Protein AF-A0A225UZJ8-F1 (afdb_monomer_lite)

Secondary structure (DSSP, 8-state):
-HHHHHHTTSS------------HHHHHHHHHHHHTTB-TTT--B--GGGEEE----EEESS-SS------TTPPPPP---S-GGGS-EEETT-SSTT----HHHHHHHIIIIIHHHHHHHS-GGGTTSPPEEE---PPP-

Sequence (141 aa):
MVRSLVAEGQLARVTTRIWPTLTAKNKLDRVQHVLSYIDESTHTFEDMDNVMHVDEKWYYEDKDKRSYMLFPGEELPYRSRKIKHFIPKLCSWQLSQDHVVNRAVYKSFLLKFVIPAIKEQWPVGSRGRPILIQQDNAKPH

InterPro domains:
  IPR036397 Ribonuclease H superfamily [G3DSA:3.30.420.10] (20-141)

Radius of gyration: 23.32 Å; chains: 1; bounding box: 58×39×62 Å

pLDDT: mean 77.57, std 10.51, range [46.09, 92.5]

Structure (mmCIF, N/CA/C/O backbone):
data_AF-A0A225UZJ8-F1
#
_entry.id   AF-A0A225UZJ8-F1
#
loop_
_atom_site.group_PDB
_atom_site.id
_atom_site.type_symbol
_atom_site.label_atom_id
_atom_site.label_alt_id
_atom_site.label_comp_id
_atom_site.label_asym_id
_atom_site.label_entity_id
_atom_site.label_seq_id
_atom_site.pdbx_PDB_ins_code
_atom_site.Cartn_x
_atom_site.Cartn_y
_atom_site.Cartn_z
_atom_site.occupancy
_atom_site.B_iso_or_equiv
_atom_site.auth_seq_id
_atom_site.auth_comp_id
_atom_site.auth_asym_id
_atom_site.auth_atom_id
_atom_site.pdbx_PDB_model_num
ATOM 1 N N . MET A 1 1 ? -31.570 -23.028 16.931 1.00 55.56 1 MET A N 1
ATOM 2 C CA . MET A 1 1 ? -32.614 -22.100 16.452 1.00 55.56 1 MET A CA 1
ATOM 3 C C . MET A 1 1 ? -32.191 -21.318 15.204 1.00 55.56 1 MET A C 1
ATOM 5 O O . MET A 1 1 ? -32.770 -21.539 14.160 1.00 55.56 1 MET A O 1
ATOM 9 N N . VAL A 1 2 ? -31.147 -20.474 15.222 1.00 61.88 2 VAL A N 1
ATOM 10 C CA . VAL A 1 2 ? -30.743 -19.723 14.002 1.00 61.88 2 VAL A CA 1
ATOM 11 C C . VAL A 1 2 ? -30.213 -20.632 12.878 1.00 61.88 2 VAL A C 1
ATOM 13 O O . VAL A 1 2 ? -30.522 -20.415 11.715 1.00 61.88 2 VAL A O 1
ATOM 16 N N . ARG A 1 3 ? -29.450 -21.686 13.206 1.00 65.81 3 ARG A N 1
ATOM 17 C CA . ARG A 1 3 ? -28.942 -22.644 12.202 1.00 65.81 3 ARG A CA 1
ATOM 18 C C . ARG A 1 3 ? -30.040 -23.502 11.560 1.00 65.81 3 ARG A C 1
ATOM 20 O O . ARG A 1 3 ? -29.917 -23.808 10.383 1.00 65.81 3 ARG A O 1
ATOM 27 N N . SER A 1 4 ? -31.087 -23.861 12.308 1.00 73.44 4 SER A N 1
ATOM 28 C CA . SER A 1 4 ? -32.210 -24.652 11.783 1.00 73.44 4 SER A CA 1
ATOM 29 C C . SER A 1 4 ? -33.051 -23.827 10.810 1.00 73.44 4 SER A C 1
ATOM 31 O O . SER A 1 4 ? -33.298 -24.282 9.708 1.00 73.44 4 SER A O 1
ATOM 33 N N . LEU A 1 5 ? -33.316 -22.553 11.118 1.00 71.81 5 LEU A N 1
ATOM 34 C CA . LEU A 1 5 ? -34.021 -21.634 10.212 1.00 71.81 5 LEU A CA 1
ATOM 35 C C . LEU A 1 5 ? -33.247 -21.316 8.916 1.00 71.81 5 LEU A C 1
ATOM 37 O O . LEU A 1 5 ? -33.856 -21.069 7.878 1.00 71.81 5 LEU A O 1
ATOM 41 N N . VAL A 1 6 ? -31.907 -21.329 8.953 1.00 73.31 6 VAL A N 1
ATOM 42 C CA . VAL A 1 6 ? -31.072 -21.220 7.738 1.00 73.31 6 VAL A CA 1
ATOM 43 C C . VAL A 1 6 ? -31.110 -22.516 6.922 1.00 73.31 6 VAL A C 1
ATOM 45 O O . VAL A 1 6 ? -31.171 -22.460 5.698 1.00 73.31 6 VAL A O 1
ATOM 48 N N . ALA A 1 7 ? -31.099 -23.680 7.581 1.00 73.56 7 ALA A N 1
ATOM 49 C CA . ALA A 1 7 ? -31.185 -24.985 6.921 1.00 73.56 7 ALA A CA 1
ATOM 50 C C . ALA A 1 7 ? -32.575 -25.256 6.314 1.00 73.56 7 ALA A C 1
ATOM 52 O O . ALA A 1 7 ? -32.672 -25.844 5.244 1.00 73.56 7 ALA A O 1
ATOM 53 N N . GLU A 1 8 ? -33.636 -24.771 6.961 1.00 84.62 8 GLU A N 1
ATOM 54 C CA . GLU A 1 8 ? -35.032 -24.826 6.505 1.00 84.62 8 GLU A CA 1
ATOM 55 C C . GLU A 1 8 ? -35.346 -23.781 5.415 1.00 84.62 8 GLU A C 1
ATOM 57 O O . GLU A 1 8 ? -36.484 -23.671 4.965 1.00 84.62 8 GLU A O 1
ATOM 62 N N . GLY A 1 9 ? -34.356 -22.985 4.992 1.00 74.00 9 GLY A N 1
ATOM 63 C CA . GLY A 1 9 ? -34.503 -21.990 3.926 1.00 74.00 9 GLY A CA 1
ATOM 64 C C . GLY A 1 9 ? -35.307 -20.743 4.312 1.00 74.00 9 GLY A C 1
ATOM 65 O O . GLY A 1 9 ? -35.495 -19.863 3.475 1.00 74.00 9 GLY A O 1
ATOM 66 N N . GLN A 1 10 ? -35.742 -20.622 5.569 1.00 77.00 10 GLN A N 1
ATOM 67 C CA . GLN A 1 10 ? -36.481 -19.454 6.062 1.00 77.00 10 GLN A CA 1
ATOM 68 C C . GLN A 1 10 ? -35.584 -18.226 6.283 1.00 77.00 10 GLN A C 1
ATOM 70 O O . GLN A 1 10 ? -36.067 -17.095 6.283 1.00 77.00 10 GLN A O 1
ATOM 75 N N . LEU A 1 11 ? -34.271 -18.424 6.450 1.00 67.81 11 LEU A N 1
ATOM 76 C CA . LEU A 1 11 ? -33.275 -17.355 6.551 1.00 67.81 11 LEU A CA 1
ATOM 77 C C . LEU A 1 11 ? -32.128 -17.570 5.556 1.00 67.81 11 LEU A C 1
ATOM 79 O O . LEU A 1 11 ? -31.336 -18.500 5.689 1.00 67.81 11 LEU A O 1
ATOM 83 N N . ALA A 1 12 ? -31.972 -16.650 4.603 1.00 74.25 12 ALA A N 1
ATOM 84 C CA . ALA A 1 12 ? -30.812 -16.610 3.718 1.00 74.25 12 ALA A CA 1
ATOM 85 C C . ALA A 1 12 ? -29.697 -15.750 4.330 1.00 74.25 12 ALA A C 1
ATOM 87 O O . ALA A 1 12 ? -29.908 -14.596 4.713 1.00 74.25 12 ALA A O 1
ATOM 88 N N . ARG A 1 13 ? -28.474 -16.286 4.397 1.00 64.88 13 ARG A N 1
ATOM 89 C CA . ARG A 1 13 ? -27.311 -15.506 4.832 1.00 64.88 13 ARG A CA 1
ATOM 90 C C . ARG A 1 13 ? -26.826 -14.620 3.687 1.00 64.88 13 ARG A C 1
ATOM 92 O O . ARG A 1 13 ? -26.020 -15.050 2.869 1.00 64.88 13 ARG A O 1
ATOM 99 N N . VAL A 1 14 ? -27.294 -13.376 3.655 1.00 74.56 14 VAL A N 1
ATOM 100 C CA . VAL A 1 14 ? -26.873 -12.371 2.670 1.00 74.56 14 VAL A CA 1
ATOM 101 C C . VAL A 1 14 ? -25.808 -11.461 3.281 1.00 74.56 14 VAL A C 1
ATOM 103 O O . VAL A 1 14 ? -26.005 -10.886 4.350 1.00 74.56 14 VAL A O 1
ATOM 106 N N . THR A 1 15 ? -24.665 -11.321 2.611 1.00 72.94 15 THR A N 1
ATOM 107 C CA . THR A 1 15 ? -23.623 -10.348 2.973 1.00 72.94 15 THR A CA 1
ATOM 108 C C . THR A 1 15 ? -23.516 -9.279 1.900 1.00 72.94 15 THR A C 1
ATOM 110 O O . THR A 1 15 ? -23.231 -9.596 0.747 1.00 72.94 15 THR A O 1
ATOM 113 N N . THR A 1 16 ? -23.675 -8.013 2.275 1.00 58.12 16 THR A N 1
ATOM 114 C CA . THR A 1 16 ? -23.435 -6.876 1.381 1.00 58.12 16 THR A CA 1
ATOM 115 C C . THR A 1 16 ? -22.030 -6.329 1.612 1.00 58.12 16 THR A C 1
ATOM 117 O O . THR A 1 16 ? -21.671 -5.984 2.740 1.00 58.12 16 THR A O 1
ATOM 120 N N . ARG A 1 17 ? -21.218 -6.236 0.557 1.00 66.06 17 ARG A N 1
ATOM 121 C CA . ARG A 1 17 ? -19.911 -5.571 0.613 1.00 66.06 17 ARG A CA 1
ATOM 122 C C . ARG A 1 17 ? -20.109 -4.079 0.348 1.00 66.06 17 ARG A C 1
ATOM 124 O O . ARG A 1 17 ? -20.742 -3.714 -0.638 1.00 66.06 17 ARG A O 1
ATOM 131 N N . ILE A 1 18 ? -19.552 -3.228 1.207 1.00 66.44 18 ILE A N 1
ATOM 132 C CA . ILE A 1 18 ? -19.443 -1.798 0.910 1.00 66.44 18 ILE A CA 1
ATOM 133 C C . ILE A 1 18 ? -18.359 -1.657 -0.154 1.00 66.44 18 ILE A C 1
ATOM 135 O O . ILE A 1 18 ? -17.188 -1.936 0.105 1.00 66.44 18 ILE A O 1
ATOM 139 N N . TRP A 1 19 ? -18.762 -1.268 -1.357 1.00 65.88 19 TRP A N 1
ATOM 140 C CA . TRP A 1 19 ? -17.831 -0.897 -2.409 1.00 65.88 19 TRP A CA 1
ATOM 141 C C . TRP A 1 19 ? -17.592 0.607 -2.324 1.00 65.88 19 TRP A C 1
ATOM 143 O O . TRP A 1 19 ? -18.565 1.359 -2.242 1.00 65.88 19 TRP A O 1
ATOM 153 N N . PRO A 1 20 ? -16.335 1.071 -2.329 1.00 73.75 20 PRO A N 1
ATOM 154 C CA . PRO A 1 20 ? -16.075 2.493 -2.454 1.00 73.75 20 PRO A CA 1
ATOM 155 C C . PRO A 1 20 ? -16.679 2.988 -3.771 1.00 73.75 20 PRO A C 1
ATOM 157 O O . PRO A 1 20 ? -16.448 2.407 -4.835 1.00 73.75 20 PRO A O 1
ATOM 160 N N . THR A 1 21 ? -17.476 4.050 -3.697 1.00 80.50 21 THR A N 1
ATOM 161 C CA . THR A 1 21 ? -18.099 4.645 -4.878 1.00 80.50 21 THR A CA 1
ATOM 162 C C . THR A 1 21 ? -17.014 5.252 -5.761 1.00 80.50 21 THR A C 1
ATOM 164 O O . THR A 1 21 ? -16.409 6.266 -5.418 1.00 80.50 21 THR A O 1
ATOM 167 N N . LEU A 1 22 ? -16.751 4.627 -6.907 1.00 82.69 22 LEU A N 1
ATOM 168 C CA . LEU A 1 22 ? -15.824 5.168 -7.895 1.00 82.69 22 LEU A CA 1
ATOM 169 C C . LEU A 1 22 ? -16.515 6.270 -8.696 1.00 82.69 22 LEU A C 1
ATOM 171 O O . LEU A 1 22 ? -17.521 6.024 -9.366 1.00 82.69 22 LEU A O 1
ATOM 175 N N . THR A 1 23 ? -15.942 7.471 -8.662 1.00 88.56 23 THR A N 1
ATOM 176 C CA . THR A 1 23 ? -16.337 8.567 -9.551 1.00 88.56 23 THR A CA 1
ATOM 177 C C . THR A 1 23 ? -16.020 8.205 -11.006 1.00 88.56 23 THR A C 1
ATOM 179 O O . THR A 1 23 ? -15.163 7.358 -11.271 1.00 88.56 23 THR A O 1
ATOM 182 N N . ALA A 1 24 ? -16.688 8.847 -11.971 1.00 91.25 24 ALA A N 1
ATOM 183 C CA . ALA A 1 24 ? -16.388 8.645 -13.393 1.00 91.25 24 ALA A CA 1
ATOM 184 C C . ALA A 1 24 ? -14.904 8.915 -13.705 1.00 91.25 24 ALA A C 1
ATOM 186 O O . ALA A 1 24 ? -14.279 8.137 -14.419 1.00 91.25 24 ALA A O 1
ATOM 187 N N . LYS A 1 25 ? -14.328 9.945 -13.071 1.00 90.50 25 LYS A N 1
ATOM 188 C CA . LYS A 1 25 ? -12.898 10.258 -13.141 1.00 90.50 25 LYS A CA 1
ATOM 189 C C . LYS A 1 25 ? -12.030 9.103 -12.638 1.00 90.50 25 LYS A C 1
ATOM 191 O O . LYS A 1 25 ? -11.193 8.626 -13.384 1.00 90.50 25 LYS A O 1
ATOM 196 N N . ASN A 1 26 ? -12.286 8.578 -11.437 1.00 87.62 26 ASN A N 1
ATOM 197 C CA . ASN A 1 26 ? -11.494 7.467 -10.896 1.00 87.62 26 ASN A CA 1
ATOM 198 C C . ASN A 1 26 ? -11.565 6.220 -11.789 1.00 87.62 26 ASN A C 1
ATOM 200 O O . ASN A 1 26 ? -10.604 5.462 -11.862 1.00 87.62 26 ASN A O 1
ATOM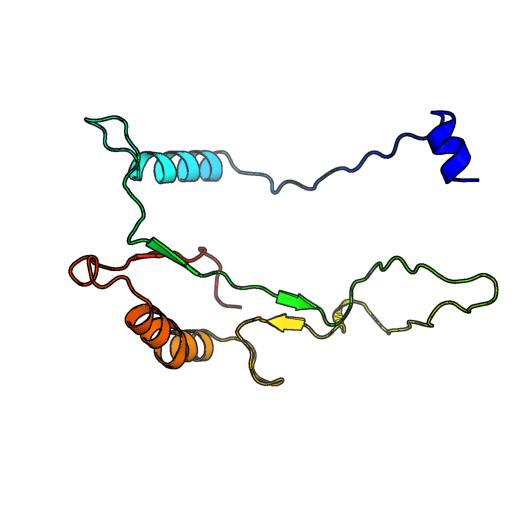 204 N N . LYS A 1 27 ? -12.705 5.968 -12.447 1.00 89.38 27 LYS A N 1
ATOM 205 C CA . LYS A 1 27 ? -12.818 4.864 -13.411 1.00 89.38 27 LYS A CA 1
ATOM 206 C C . LYS A 1 27 ? -11.937 5.113 -14.634 1.00 89.38 27 LYS A C 1
ATOM 208 O O . LYS A 1 27 ? -11.220 4.205 -15.037 1.00 89.38 27 LYS A O 1
ATOM 213 N N . LEU A 1 28 ? -11.982 6.324 -15.185 1.00 92.50 28 LEU A N 1
ATOM 214 C CA . LEU A 1 28 ? -11.190 6.717 -16.347 1.00 92.50 28 LEU A CA 1
ATOM 215 C C . LEU A 1 28 ? -9.688 6.688 -16.043 1.00 92.50 28 LEU A C 1
ATOM 217 O O . LEU A 1 28 ? -8.951 6.040 -16.777 1.00 92.50 28 LEU A O 1
ATOM 221 N N . ASP A 1 29 ? -9.263 7.264 -14.918 1.00 90.94 29 ASP A N 1
ATOM 222 C CA . ASP A 1 29 ? -7.866 7.259 -14.470 1.00 90.94 29 ASP A CA 1
ATOM 223 C C . ASP A 1 29 ? -7.347 5.818 -14.302 1.00 90.94 29 ASP A C 1
ATOM 225 O O . ASP A 1 29 ? -6.224 5.500 -14.684 1.00 90.94 29 ASP A O 1
ATOM 229 N N . ARG A 1 30 ? -8.185 4.903 -13.788 1.00 90.38 30 ARG A N 1
ATOM 230 C CA . ARG A 1 30 ? -7.828 3.480 -13.671 1.00 90.38 30 ARG A CA 1
ATOM 231 C C . ARG A 1 30 ? -7.698 2.786 -15.022 1.00 90.38 30 ARG A C 1
ATOM 233 O O . ARG A 1 30 ? -6.802 1.966 -15.171 1.00 90.38 30 ARG A O 1
ATOM 240 N N . VAL A 1 31 ? -8.575 3.081 -15.981 1.00 91.81 31 VAL A N 1
ATOM 241 C CA . VAL A 1 31 ? -8.471 2.516 -17.337 1.00 91.81 31 VAL A CA 1
ATOM 242 C C . VAL A 1 31 ? -7.215 3.040 -18.024 1.00 91.81 31 VAL A C 1
ATOM 244 O O . VAL A 1 31 ? -6.449 2.243 -18.546 1.00 91.81 31 VAL A O 1
ATOM 247 N N . GLN A 1 32 ? -6.957 4.348 -17.954 1.00 92.19 32 GLN A N 1
ATOM 248 C CA . GLN A 1 32 ? -5.744 4.954 -18.509 1.00 92.19 32 GLN A CA 1
ATOM 249 C C . GLN A 1 32 ? -4.473 4.358 -17.900 1.00 92.19 32 GLN A C 1
ATOM 251 O O . GLN A 1 32 ? -3.546 4.033 -18.632 1.00 92.19 32 GLN A O 1
ATOM 256 N N . HIS A 1 33 ? -4.454 4.147 -16.582 1.00 89.25 33 HIS A N 1
ATOM 257 C CA . HIS A 1 33 ? -3.330 3.503 -15.909 1.00 89.25 33 HIS A CA 1
ATOM 258 C C . HIS A 1 33 ? -3.110 2.059 -16.371 1.00 89.25 33 HIS A C 1
ATOM 260 O O . HIS A 1 33 ? -1.974 1.643 -16.512 1.00 89.25 33 HIS A O 1
ATOM 266 N N . VAL A 1 34 ? -4.165 1.280 -16.628 1.00 88.38 34 VAL A N 1
ATOM 267 C CA . VAL A 1 34 ? -4.002 -0.088 -17.157 1.00 88.38 34 VAL A CA 1
ATOM 268 C C . VAL A 1 34 ? -3.510 -0.062 -18.603 1.00 88.38 34 VAL A C 1
ATOM 270 O O . VAL A 1 34 ? -2.644 -0.853 -18.962 1.00 88.38 34 VAL A O 1
ATOM 273 N N . LEU A 1 35 ? -4.036 0.856 -19.418 1.00 89.31 35 LEU A N 1
ATOM 274 C CA . LEU A 1 35 ? -3.634 1.001 -20.816 1.00 89.31 35 LEU A CA 1
ATOM 275 C C . LEU A 1 35 ? -2.155 1.373 -20.959 1.00 89.31 35 LEU A C 1
ATOM 277 O O . LEU A 1 35 ? -1.533 0.929 -21.912 1.00 89.31 35 LEU A O 1
ATOM 281 N N . SER A 1 36 ? -1.568 2.104 -20.003 1.00 88.19 36 SER A N 1
ATOM 282 C CA . SER A 1 36 ? -0.135 2.426 -20.051 1.00 88.19 36 SER A CA 1
ATOM 283 C C . SER A 1 36 ? 0.796 1.224 -19.867 1.00 88.19 36 SER A C 1
ATOM 285 O O . SER A 1 36 ? 1.987 1.380 -20.087 1.00 88.19 36 SER A O 1
ATOM 287 N N . TYR A 1 37 ? 0.287 0.058 -19.454 1.00 86.31 37 TYR A N 1
ATOM 288 C CA . TYR A 1 37 ? 1.072 -1.183 -19.359 1.00 86.31 37 TYR A CA 1
ATOM 289 C C . TYR A 1 37 ? 0.865 -2.115 -20.555 1.00 86.31 37 TYR A C 1
ATOM 291 O O . TYR A 1 37 ? 1.364 -3.239 -20.534 1.00 86.31 37 TYR A O 1
ATOM 299 N N . ILE A 1 38 ? 0.077 -1.710 -21.553 1.00 89.94 38 ILE A N 1
ATOM 300 C CA . ILE A 1 38 ? -0.160 -2.502 -22.759 1.00 89.94 38 ILE A CA 1
ATOM 301 C C . ILE A 1 38 ? 0.678 -1.907 -23.883 1.00 89.94 38 ILE A C 1
ATOM 303 O O . ILE A 1 38 ? 0.540 -0.730 -24.211 1.00 89.94 38 ILE A O 1
ATOM 307 N N . ASP A 1 39 ? 1.512 -2.736 -24.501 1.00 86.38 39 ASP A N 1
ATOM 308 C CA . ASP A 1 39 ? 2.217 -2.367 -25.723 1.00 86.38 39 ASP A CA 1
ATOM 309 C C . ASP A 1 39 ? 1.214 -2.286 -26.882 1.00 86.38 39 ASP A C 1
ATOM 311 O O . ASP A 1 39 ? 0.568 -3.274 -27.240 1.00 86.38 39 ASP A O 1
ATOM 315 N N . GLU A 1 40 ? 1.081 -1.099 -27.475 1.00 84.38 40 GLU A N 1
ATOM 316 C CA . GLU A 1 40 ? 0.146 -0.815 -28.570 1.00 84.38 40 GLU A CA 1
ATOM 317 C C . GLU A 1 40 ? 0.400 -1.678 -29.815 1.00 84.38 40 GLU A C 1
ATOM 319 O O . GLU A 1 40 ? -0.518 -1.929 -30.597 1.00 84.38 40 GLU A O 1
ATOM 324 N N . SER A 1 41 ? 1.636 -2.144 -30.016 1.00 86.69 41 SER A N 1
ATOM 325 C CA . SER A 1 41 ? 2.008 -2.912 -31.205 1.00 86.69 41 SER A CA 1
ATOM 326 C C . SER A 1 41 ? 1.698 -4.402 -31.060 1.00 86.69 41 SER A C 1
ATOM 328 O O . SER A 1 41 ? 1.114 -5.014 -31.958 1.00 86.69 41 SER A O 1
ATOM 330 N N . THR A 1 42 ? 2.047 -4.992 -29.916 1.00 87.56 42 THR A N 1
ATOM 331 C CA . THR A 1 42 ? 1.863 -6.426 -29.654 1.00 87.56 42 THR A CA 1
ATOM 332 C C . THR A 1 42 ? 0.547 -6.744 -28.948 1.00 87.56 42 THR A C 1
ATOM 334 O O . THR A 1 42 ? 0.152 -7.909 -28.905 1.00 87.56 4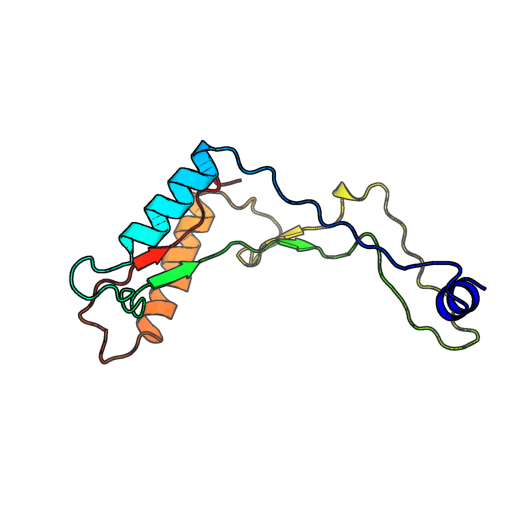2 THR A O 1
ATOM 337 N N . HIS A 1 43 ? -0.139 -5.731 -28.404 1.00 84.81 43 HIS A N 1
ATOM 338 C CA . HIS A 1 43 ? -1.295 -5.870 -27.512 1.00 84.81 43 HIS A CA 1
ATOM 339 C C . HIS A 1 43 ? -1.021 -6.797 -26.317 1.00 84.81 43 HIS A C 1
ATOM 341 O O . HIS A 1 43 ? -1.931 -7.449 -25.797 1.00 84.81 43 HIS A O 1
ATOM 347 N N . THR A 1 44 ? 0.240 -6.874 -25.885 1.00 88.25 44 THR A N 1
ATOM 348 C CA . THR A 1 44 ? 0.655 -7.654 -24.716 1.00 88.25 44 THR A CA 1
ATOM 349 C C . THR A 1 44 ? 0.950 -6.732 -23.541 1.00 88.25 44 THR A C 1
ATOM 351 O O . THR A 1 44 ? 1.286 -5.562 -23.721 1.00 88.25 44 THR A O 1
ATOM 354 N N . PHE A 1 45 ? 0.768 -7.244 -22.324 1.00 86.75 45 PHE A N 1
ATOM 355 C CA . PHE A 1 45 ? 1.158 -6.513 -21.124 1.00 86.75 45 PHE A CA 1
ATOM 356 C C . PHE A 1 45 ? 2.677 -6.527 -20.971 1.00 86.75 45 PHE A C 1
ATOM 358 O O . PHE A 1 45 ? 3.309 -7.557 -21.215 1.00 86.75 45 PHE A O 1
ATOM 365 N N . GLU A 1 46 ? 3.244 -5.411 -20.518 1.00 83.44 46 GLU A N 1
ATOM 366 C CA . GLU A 1 46 ? 4.644 -5.352 -20.111 1.00 83.44 46 GLU A CA 1
ATOM 367 C C . GLU A 1 46 ? 4.926 -6.381 -19.008 1.00 83.44 46 GLU A C 1
ATOM 369 O O . GLU A 1 46 ? 4.148 -6.549 -18.061 1.00 83.44 46 GLU A O 1
ATOM 374 N N . ASP A 1 47 ? 6.057 -7.076 -19.133 1.00 76.56 47 ASP A N 1
ATOM 375 C CA . ASP A 1 47 ? 6.533 -8.012 -18.122 1.00 76.56 47 ASP A CA 1
ATOM 376 C C . ASP A 1 47 ? 6.978 -7.195 -16.902 1.00 76.56 47 ASP A C 1
ATOM 378 O O . ASP A 1 47 ? 8.069 -6.630 -16.877 1.00 76.56 47 ASP A O 1
ATOM 382 N N . MET A 1 48 ? 6.089 -7.057 -15.911 1.00 84.38 48 MET A N 1
ATOM 383 C CA . MET A 1 48 ? 6.284 -6.279 -14.675 1.00 84.38 48 MET A CA 1
ATOM 384 C C . MET A 1 48 ? 7.328 -6.912 -13.727 1.00 84.38 48 MET A C 1
ATOM 386 O O . MET A 1 48 ? 7.242 -6.772 -12.504 1.00 84.38 48 MET A O 1
ATOM 390 N N . ASP A 1 49 ? 8.322 -7.614 -14.275 1.00 85.00 49 ASP A N 1
ATOM 391 C CA . ASP A 1 49 ? 9.390 -8.325 -13.568 1.00 85.00 49 ASP A CA 1
ATOM 392 C C . ASP A 1 49 ? 10.304 -7.389 -12.763 1.00 85.00 49 ASP A C 1
ATOM 394 O O . ASP A 1 49 ? 10.996 -7.813 -11.833 1.00 85.00 49 ASP A O 1
ATOM 398 N N . ASN A 1 50 ? 10.269 -6.097 -13.086 1.00 86.88 50 ASN A N 1
ATOM 399 C CA . ASN A 1 50 ? 10.999 -5.038 -12.417 1.00 86.88 50 ASN A CA 1
ATOM 400 C C . ASN A 1 50 ? 10.138 -4.153 -11.504 1.00 86.88 50 ASN A C 1
ATOM 402 O O . ASN A 1 50 ? 10.656 -3.162 -10.984 1.00 86.88 50 ASN A O 1
ATOM 406 N N . VAL A 1 51 ? 8.863 -4.496 -11.275 1.00 86.62 51 VAL A N 1
ATOM 407 C CA . VAL A 1 51 ? 7.938 -3.703 -10.449 1.00 86.62 51 VAL A CA 1
ATOM 408 C C . VAL A 1 51 ? 7.725 -4.343 -9.075 1.00 86.62 51 VAL A C 1
ATOM 410 O O . VAL A 1 51 ? 7.148 -5.419 -8.935 1.00 86.62 51 VAL A O 1
ATOM 413 N N . MET A 1 52 ? 8.129 -3.630 -8.025 1.00 86.69 52 MET A N 1
ATOM 414 C CA . MET A 1 52 ? 7.890 -3.993 -6.629 1.00 86.69 52 MET A CA 1
ATOM 415 C C . MET A 1 52 ? 6.743 -3.180 -6.043 1.00 86.69 52 MET A C 1
ATOM 417 O O . MET A 1 52 ? 6.804 -1.953 -5.978 1.00 86.69 52 MET A O 1
ATOM 421 N N . HIS A 1 53 ? 5.723 -3.873 -5.550 1.00 86.12 53 HIS A N 1
ATOM 422 C CA . HIS A 1 53 ? 4.583 -3.256 -4.882 1.00 86.12 53 HIS A CA 1
ATOM 423 C C . HIS A 1 53 ? 4.834 -3.193 -3.376 1.00 86.12 53 HIS A C 1
ATOM 425 O O . HIS A 1 53 ? 5.080 -4.219 -2.739 1.00 86.12 53 HIS A O 1
ATOM 431 N N . VAL A 1 54 ? 4.762 -1.993 -2.802 1.00 84.62 54 VAL A N 1
ATOM 432 C CA . VAL A 1 54 ? 4.929 -1.767 -1.362 1.00 84.62 54 VAL A CA 1
ATOM 433 C C . VAL A 1 54 ? 3.627 -1.216 -0.801 1.00 84.62 54 VAL A C 1
ATOM 435 O O . VAL A 1 54 ? 3.139 -0.190 -1.264 1.00 84.62 54 VAL A O 1
ATOM 438 N N . ASP A 1 55 ? 3.092 -1.892 0.213 1.00 82.38 55 ASP A N 1
ATOM 439 C CA . ASP A 1 55 ? 1.819 -1.546 0.848 1.00 82.38 55 ASP A CA 1
ATOM 440 C C . ASP A 1 55 ? 1.976 -1.390 2.366 1.00 82.38 55 ASP A C 1
ATOM 442 O O . ASP A 1 55 ? 2.829 -2.025 2.997 1.00 82.38 55 ASP A O 1
ATOM 446 N N . GLU A 1 56 ? 1.151 -0.537 2.966 1.00 78.31 56 GLU A N 1
ATOM 447 C CA . GLU A 1 56 ? 1.070 -0.359 4.412 1.00 78.31 56 GLU A CA 1
ATOM 448 C C . GLU A 1 56 ? -0.107 -1.136 4.988 1.00 78.31 56 GLU A C 1
ATOM 450 O O . GLU A 1 56 ? -1.262 -0.945 4.613 1.00 78.31 56 GLU A O 1
ATOM 455 N N . LYS A 1 57 ? 0.177 -1.989 5.978 1.00 77.62 57 LYS A N 1
ATOM 456 C CA . LYS A 1 57 ? -0.858 -2.794 6.614 1.00 77.62 57 LYS A CA 1
ATOM 457 C C . LYS A 1 57 ? -0.960 -2.529 8.104 1.00 77.62 57 LYS A C 1
ATOM 459 O O . LYS A 1 57 ? -0.033 -2.779 8.870 1.00 77.62 57 LYS A O 1
ATOM 464 N N . TRP A 1 58 ? -2.152 -2.113 8.516 1.00 72.12 58 TRP A N 1
ATOM 465 C CA . TRP A 1 58 ? -2.526 -1.975 9.917 1.00 72.12 58 TRP A CA 1
ATOM 466 C C . TRP A 1 58 ? -3.066 -3.291 10.477 1.00 72.12 58 TRP A C 1
ATOM 468 O O . TRP A 1 58 ? -4.044 -3.857 9.981 1.00 72.12 58 TRP A O 1
ATOM 478 N N . TYR A 1 59 ? -2.450 -3.744 11.558 1.00 73.62 59 TYR A N 1
ATOM 479 C CA . TYR A 1 59 ? -2.892 -4.845 12.394 1.00 73.62 59 TYR A CA 1
ATOM 480 C C . TYR A 1 59 ? -3.510 -4.286 13.667 1.00 73.62 59 TYR A C 1
ATOM 482 O O . TYR A 1 59 ? -2.989 -3.367 14.289 1.00 73.62 59 TYR A O 1
ATOM 490 N N . TYR A 1 60 ? -4.642 -4.847 14.059 1.00 76.00 60 TYR A N 1
ATOM 491 C CA . TYR A 1 60 ? -5.299 -4.502 15.310 1.00 76.00 60 TYR A CA 1
ATOM 492 C C . TYR A 1 60 ? -4.973 -5.592 16.324 1.00 76.00 60 TYR A C 1
ATOM 494 O O . TYR A 1 60 ? -5.048 -6.774 15.978 1.00 76.00 60 TYR A O 1
ATOM 502 N N . GLU A 1 61 ? -4.651 -5.209 17.562 1.00 78.38 61 GLU A N 1
ATOM 503 C CA . GLU A 1 61 ? -4.467 -6.165 18.667 1.00 78.38 61 GLU A CA 1
ATOM 504 C C . GLU A 1 61 ? -5.712 -7.056 18.822 1.00 78.38 61 GLU A C 1
ATOM 506 O O . GLU A 1 61 ? -5.628 -8.267 19.048 1.00 78.38 61 GLU A O 1
ATOM 511 N N . ASP A 1 62 ? -6.894 -6.457 18.644 1.00 76.94 62 ASP A N 1
ATOM 512 C CA . ASP A 1 62 ? -8.163 -7.154 18.745 1.00 76.94 62 ASP A CA 1
ATOM 513 C C . ASP A 1 62 ? -9.150 -6.796 17.622 1.00 76.94 62 ASP A C 1
ATOM 515 O O . ASP A 1 62 ? -9.050 -5.760 16.970 1.00 76.94 62 ASP A O 1
ATOM 519 N N . LYS A 1 63 ? -10.121 -7.683 17.384 1.00 74.12 63 LYS A N 1
ATOM 520 C CA . LYS A 1 63 ? -11.226 -7.491 16.439 1.00 74.12 63 LYS A CA 1
ATOM 521 C C . LYS A 1 63 ? -12.528 -7.279 17.205 1.00 74.12 63 LYS A C 1
ATOM 523 O O . LYS A 1 63 ? -12.834 -8.052 18.120 1.00 74.12 63 LYS A O 1
ATOM 528 N N . ASP A 1 64 ? -13.329 -6.317 16.741 1.00 70.56 64 ASP A N 1
ATOM 529 C CA . ASP A 1 64 ? -14.646 -5.972 17.304 1.00 70.56 64 ASP A CA 1
ATOM 530 C C . ASP A 1 64 ? -15.560 -7.197 17.469 1.00 70.56 64 ASP A C 1
ATOM 532 O O . ASP A 1 64 ? -16.263 -7.338 18.466 1.00 70.56 64 ASP A O 1
ATOM 536 N N . LYS A 1 65 ? -15.532 -8.126 16.506 1.00 72.94 65 LYS A N 1
ATOM 537 C CA . LYS A 1 65 ? -16.275 -9.391 16.560 1.00 72.94 65 LYS A CA 1
ATOM 538 C C . LYS A 1 65 ? -15.300 -10.558 16.419 1.00 72.94 65 LYS A C 1
ATOM 540 O O . LYS A 1 65 ? -14.585 -10.643 15.421 1.00 72.94 65 LYS A O 1
ATOM 545 N N . ARG A 1 66 ? -15.291 -11.469 17.400 1.00 75.00 66 ARG A N 1
ATOM 546 C CA . ARG A 1 66 ? -14.609 -12.772 17.318 1.00 75.00 66 ARG A CA 1
ATOM 547 C C . ARG A 1 66 ? -15.621 -13.886 17.533 1.00 75.00 66 ARG A C 1
ATOM 549 O O . ARG A 1 66 ? -16.491 -13.775 18.391 1.00 75.00 66 ARG A O 1
ATOM 556 N N . SER A 1 67 ? -15.485 -14.945 16.750 1.00 75.25 67 SER A N 1
ATOM 557 C CA . SER A 1 67 ? -16.178 -16.211 16.963 1.00 75.25 67 SER A CA 1
ATOM 558 C C . SER A 1 67 ? -15.294 -17.121 17.809 1.00 75.25 67 SER A C 1
ATOM 560 O O . SER A 1 67 ? -14.158 -17.384 17.415 1.00 75.25 67 SER A O 1
ATOM 562 N N . TYR A 1 68 ? -15.819 -17.603 18.932 1.00 76.69 68 TYR A N 1
ATOM 563 C CA . TYR A 1 68 ? -15.180 -18.619 19.768 1.00 76.69 68 TYR A CA 1
ATOM 564 C C . TYR A 1 68 ? -15.876 -19.962 19.542 1.00 76.69 68 TYR A C 1
ATOM 566 O O . TYR A 1 68 ? -17.095 -20.007 19.371 1.00 76.69 68 TYR A O 1
ATOM 574 N N . MET A 1 69 ? -15.100 -21.040 19.515 1.00 77.88 69 MET A N 1
ATOM 575 C CA . MET A 1 69 ? -15.612 -22.402 19.652 1.00 77.88 69 MET A CA 1
ATOM 576 C C . MET A 1 69 ? -15.291 -22.824 21.083 1.00 77.88 69 MET A C 1
ATOM 578 O O . MET A 1 69 ? -14.136 -22.713 21.480 1.00 77.88 69 MET A O 1
ATOM 582 N N . LEU A 1 70 ? -16.305 -23.223 21.845 1.00 81.06 70 LEU A N 1
ATOM 583 C CA . LEU A 1 70 ? -16.180 -23.599 23.253 1.00 81.06 70 LEU A CA 1
ATOM 584 C C . LEU A 1 70 ? -16.695 -25.018 23.447 1.00 81.06 70 LEU A C 1
ATOM 586 O O . LEU A 1 70 ? -17.645 -25.428 22.766 1.00 81.06 70 LEU A O 1
ATOM 590 N N . PHE A 1 71 ? -16.094 -25.742 24.385 1.00 75.94 71 PHE A N 1
ATOM 591 C CA . PHE A 1 71 ? -16.629 -27.024 24.828 1.00 75.94 71 PHE A CA 1
ATOM 592 C C . PHE A 1 71 ? -17.841 -26.827 25.758 1.00 75.94 71 PHE A C 1
ATOM 594 O O . PHE A 1 71 ? -18.005 -25.761 26.359 1.00 75.94 71 PHE A O 1
ATOM 601 N N . PRO A 1 72 ? -18.730 -27.829 25.893 1.00 72.94 72 PRO A N 1
ATOM 602 C CA . PRO A 1 72 ? -19.852 -27.750 26.825 1.00 72.94 72 PRO A CA 1
ATOM 603 C C . PRO A 1 72 ? -19.354 -27.546 28.266 1.00 72.94 72 PRO A C 1
ATOM 605 O O . PRO A 1 72 ? -18.649 -28.399 28.797 1.00 72.94 72 PRO A O 1
ATOM 608 N N . GLY A 1 73 ? -19.726 -26.423 28.887 1.00 82.44 73 GLY A N 1
ATOM 609 C CA . GLY A 1 73 ? -19.320 -26.052 30.252 1.00 82.44 73 GLY A CA 1
ATOM 610 C C . GLY A 1 73 ? -18.162 -25.053 30.338 1.00 82.44 73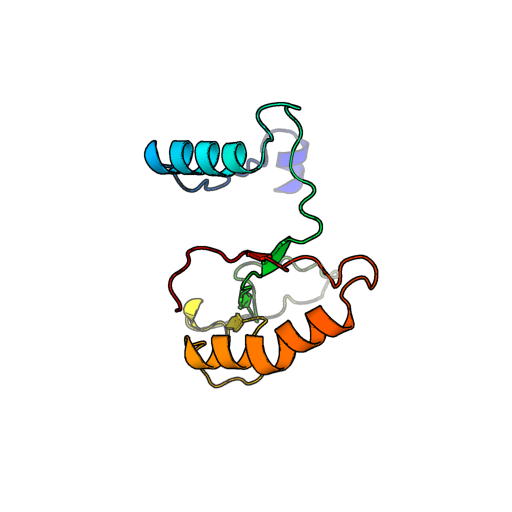 GLY A C 1
ATOM 611 O O . GLY A 1 73 ? -17.841 -24.598 31.430 1.00 82.44 73 GLY A O 1
ATOM 612 N N . GLU A 1 74 ? -17.555 -24.680 29.213 1.00 80.38 74 GLU A N 1
ATOM 613 C CA . GLU A 1 74 ? -16.508 -23.661 29.170 1.00 80.38 74 GLU A CA 1
ATOM 614 C C . GLU A 1 74 ? -17.128 -22.256 29.082 1.00 80.38 74 GLU A C 1
ATOM 616 O O . GLU A 1 74 ? -18.020 -22.004 28.266 1.00 80.38 74 GLU A O 1
ATOM 621 N N . GLU A 1 75 ? -16.680 -21.330 29.933 1.00 82.44 75 GLU A N 1
ATOM 622 C CA . GLU A 1 75 ? -17.197 -19.961 29.937 1.00 82.44 75 GLU A CA 1
ATOM 623 C C . GLU A 1 75 ? -16.569 -19.109 28.829 1.00 82.44 75 GLU A C 1
ATOM 625 O O . GLU A 1 75 ? -15.391 -19.229 28.485 1.00 82.44 75 GLU A O 1
ATOM 630 N N . LEU A 1 76 ? -17.370 -18.203 28.263 1.00 81.38 76 LEU A N 1
ATOM 631 C CA . LEU A 1 76 ? -16.894 -17.255 27.261 1.00 81.38 76 LEU A CA 1
ATOM 632 C C . LEU A 1 76 ? -15.814 -16.340 27.855 1.00 81.38 76 LEU A C 1
ATOM 634 O O . LEU A 1 76 ? -16.054 -15.729 28.899 1.00 81.38 76 LEU A O 1
ATOM 638 N N . PRO A 1 77 ? -14.677 -16.137 27.159 1.00 82.44 77 PRO A N 1
ATOM 639 C CA . PRO A 1 77 ? -13.680 -15.171 27.596 1.00 82.44 77 PRO A CA 1
ATOM 640 C C . PRO A 1 77 ? -14.301 -13.774 27.714 1.00 82.44 77 PRO A C 1
ATOM 642 O O . PRO A 1 77 ? -14.787 -13.213 26.724 1.00 82.44 77 PRO A O 1
ATOM 645 N N . TYR A 1 78 ? -14.275 -13.201 28.920 1.00 80.44 78 TYR A N 1
ATOM 646 C CA . TYR A 1 78 ? -14.777 -11.851 29.153 1.00 80.44 78 TYR A CA 1
ATOM 647 C C . TYR A 1 78 ? -13.903 -10.829 28.421 1.00 80.44 78 TYR A C 1
ATOM 649 O O . TYR A 1 78 ? -12.692 -10.749 28.627 1.00 80.44 78 TYR A O 1
ATOM 657 N N . ARG A 1 79 ? -14.526 -10.023 27.555 1.00 77.44 79 ARG A N 1
ATOM 658 C CA . ARG A 1 79 ? -13.867 -8.916 26.855 1.00 77.44 79 ARG A CA 1
ATOM 659 C C . ARG A 1 79 ? -14.624 -7.624 27.114 1.00 77.44 79 ARG A C 1
ATOM 661 O O . ARG A 1 79 ? -15.723 -7.437 26.602 1.00 77.44 79 ARG A O 1
ATOM 668 N N . SER A 1 80 ? -14.002 -6.707 27.851 1.00 77.00 80 SER A N 1
ATOM 669 C CA . SER A 1 80 ? -14.509 -5.347 28.040 1.00 77.00 80 SER A CA 1
ATOM 670 C C . SER A 1 80 ? -13.445 -4.312 27.725 1.00 77.00 80 SER A C 1
ATOM 672 O O . SER A 1 80 ? -12.311 -4.424 28.188 1.00 77.00 80 SER A O 1
ATOM 674 N N . ARG A 1 81 ? -13.826 -3.268 26.989 1.00 72.88 81 ARG A N 1
ATOM 675 C CA . ARG A 1 81 ? -13.031 -2.049 26.804 1.00 72.88 81 ARG A CA 1
ATOM 676 C C . ARG A 1 81 ? -13.965 -0.843 26.791 1.00 72.88 81 ARG A C 1
ATOM 678 O O . ARG A 1 81 ? -15.133 -0.980 26.443 1.00 72.88 81 ARG A O 1
ATOM 685 N N . LYS A 1 82 ? -13.442 0.337 27.140 1.00 70.62 82 LYS A N 1
ATOM 686 C CA . LYS A 1 82 ? -14.238 1.575 27.200 1.00 70.62 82 LYS A CA 1
ATOM 687 C C . LYS A 1 82 ? -14.835 1.950 25.837 1.00 70.62 82 LYS A C 1
ATOM 689 O O . LYS A 1 82 ? -16.020 2.236 25.759 1.00 70.62 82 LYS A O 1
ATOM 694 N N . ILE A 1 83 ? -14.028 1.960 24.769 1.00 74.00 83 ILE A N 1
ATOM 695 C CA . ILE A 1 83 ? -14.442 2.309 23.395 1.00 74.00 83 ILE A CA 1
ATOM 696 C C . ILE A 1 83 ? -13.531 1.572 22.396 1.00 74.00 83 ILE A C 1
ATOM 698 O O . ILE A 1 83 ? -12.329 1.454 22.631 1.00 74.00 83 ILE A O 1
ATOM 702 N N . LYS A 1 84 ? -14.069 1.137 21.247 1.00 70.50 84 LYS A N 1
ATOM 703 C CA . LYS A 1 84 ? -13.326 0.436 20.173 1.00 70.50 84 LYS A CA 1
ATOM 704 C C . LYS A 1 84 ? -12.098 1.180 19.624 1.00 70.50 84 LYS A C 1
ATOM 706 O O . LYS A 1 84 ? -11.149 0.556 19.173 1.00 70.50 84 LYS A O 1
ATOM 711 N N . HIS A 1 85 ? -12.088 2.514 19.676 1.00 68.12 85 HIS A N 1
ATOM 712 C CA . HIS A 1 85 ? -10.973 3.327 19.175 1.00 68.12 85 HIS A CA 1
ATOM 713 C C . HIS A 1 85 ? -9.689 3.163 19.999 1.00 68.12 85 HIS A C 1
ATOM 715 O O . HIS A 1 85 ? -8.623 3.537 19.528 1.00 68.12 85 HIS A O 1
ATOM 721 N N . PHE A 1 86 ? -9.795 2.587 21.200 1.00 71.69 86 PHE A N 1
ATOM 722 C CA . PHE A 1 86 ? -8.672 2.316 22.093 1.00 71.69 86 PHE A CA 1
ATOM 723 C C . PHE A 1 86 ? -8.031 0.940 21.865 1.00 71.69 86 PHE A C 1
ATOM 725 O O . PHE A 1 86 ? -7.198 0.520 22.664 1.00 71.69 86 PHE A O 1
ATOM 732 N N . ILE A 1 87 ? -8.440 0.206 20.823 1.00 74.88 87 ILE A N 1
ATOM 733 C CA . ILE A 1 87 ? -7.737 -1.010 20.406 1.00 74.88 87 ILE A CA 1
ATOM 734 C C . ILE A 1 87 ? -6.389 -0.577 19.814 1.00 74.88 87 ILE A C 1
ATOM 736 O O . ILE A 1 87 ? -6.393 0.156 18.817 1.00 74.88 87 ILE A O 1
ATOM 740 N N . PRO A 1 88 ? -5.254 -1.012 20.393 1.00 72.25 88 PRO A N 1
ATOM 741 C CA . PRO A 1 88 ? -3.937 -0.735 19.848 1.00 72.25 88 PRO A CA 1
ATOM 742 C C . PRO A 1 88 ? -3.850 -1.176 18.390 1.00 72.25 88 PRO A C 1
ATOM 744 O O . PRO A 1 88 ? -4.253 -2.287 18.022 1.00 72.25 88 PRO A O 1
ATOM 747 N N . LYS A 1 89 ? -3.329 -0.273 17.564 1.00 72.81 89 LYS A N 1
ATOM 748 C CA . LYS A 1 89 ? -3.053 -0.516 16.154 1.00 72.81 89 LYS A CA 1
ATOM 749 C C . LYS A 1 89 ? -1.549 -0.588 15.988 1.00 72.81 89 LYS A C 1
ATOM 751 O O . LYS A 1 89 ? -0.839 0.313 16.419 1.00 72.81 89 LYS A O 1
ATOM 756 N N . LEU A 1 90 ? -1.091 -1.652 15.359 1.00 67.81 90 LEU A N 1
ATOM 757 C CA . LEU A 1 90 ? 0.287 -1.843 14.964 1.00 67.81 90 LEU A CA 1
ATOM 758 C C . LEU A 1 90 ? 0.348 -1.768 13.444 1.00 67.81 90 LEU A C 1
ATOM 760 O O . LEU A 1 90 ? -0.298 -2.558 12.761 1.00 67.81 90 LEU A O 1
ATOM 764 N N . CYS A 1 91 ? 1.115 -0.836 12.900 1.00 66.75 91 CYS A N 1
ATOM 765 C CA . CYS A 1 91 ? 1.472 -0.900 11.490 1.00 66.75 91 CYS A CA 1
ATOM 766 C C . CYS A 1 91 ? 2.557 -1.969 11.289 1.00 66.75 91 CYS A C 1
ATOM 768 O O . CYS A 1 91 ? 3.468 -2.068 12.110 1.00 66.75 91 CYS A O 1
ATOM 770 N N . SER A 1 92 ? 2.513 -2.736 10.192 1.00 61.47 92 SER A N 1
ATOM 771 C CA . SER A 1 92 ? 3.592 -3.666 9.801 1.00 61.47 92 SER A CA 1
ATOM 772 C C . SER A 1 92 ? 4.983 -3.032 9.817 1.00 61.47 92 SER A C 1
ATOM 774 O O . SER A 1 92 ? 5.969 -3.732 10.020 1.00 61.47 92 SER A O 1
ATOM 776 N N . TRP A 1 93 ? 5.066 -1.720 9.594 1.00 56.00 93 TRP A N 1
ATOM 777 C CA . TRP A 1 93 ? 6.316 -0.965 9.524 1.00 56.00 93 TRP A CA 1
ATOM 778 C C . TRP A 1 93 ? 6.787 -0.414 10.882 1.00 56.00 93 TRP A C 1
ATOM 780 O O . TRP A 1 93 ? 7.846 0.208 10.959 1.00 56.00 93 TRP A O 1
ATOM 790 N N . GLN A 1 94 ? 6.030 -0.631 11.962 1.00 56.38 94 GLN A N 1
ATOM 791 C CA . GLN A 1 94 ? 6.330 -0.109 13.292 1.00 56.38 94 GLN A CA 1
ATOM 792 C C . GLN A 1 94 ? 6.966 -1.195 14.179 1.00 56.38 94 GLN A C 1
ATOM 794 O O . GLN A 1 94 ? 6.282 -2.078 14.687 1.00 56.38 94 GLN A O 1
ATOM 799 N N . LEU A 1 95 ? 8.288 -1.118 14.386 1.00 51.47 95 LEU A N 1
ATOM 800 C CA . LEU A 1 95 ? 9.041 -2.029 15.269 1.00 51.47 95 LEU A CA 1
ATOM 801 C C . LEU A 1 95 ? 9.132 -1.552 16.736 1.00 51.47 95 LEU A C 1
ATOM 803 O O . LEU A 1 95 ? 9.645 -2.287 17.574 1.00 51.47 95 LEU A O 1
ATOM 807 N N . SER A 1 96 ? 8.636 -0.356 17.086 1.00 47.22 96 SER A N 1
ATOM 808 C CA . SER A 1 96 ? 8.519 0.075 18.490 1.00 47.22 96 SER A CA 1
ATOM 809 C C . SER A 1 96 ? 7.265 0.920 18.745 1.00 47.22 96 SER A C 1
ATOM 811 O O . SER A 1 96 ? 6.793 1.651 17.872 1.00 47.22 96 SER A O 1
ATOM 813 N N . GLN A 1 97 ? 6.696 0.778 19.944 1.00 46.09 97 GLN A N 1
ATOM 814 C CA . GLN A 1 97 ? 5.323 1.169 20.294 1.00 46.09 97 GLN A CA 1
ATOM 815 C C . GLN A 1 97 ? 5.006 2.678 20.272 1.00 46.09 97 GLN A C 1
ATOM 817 O O . GLN A 1 97 ? 3.832 3.017 20.358 1.00 46.09 97 GLN A O 1
ATOM 822 N N . ASP A 1 98 ? 5.973 3.577 20.047 1.00 49.25 98 ASP A N 1
ATOM 823 C CA . ASP A 1 98 ? 5.790 4.996 20.415 1.00 49.25 98 ASP A CA 1
ATOM 824 C C . ASP A 1 98 ? 5.995 6.048 19.310 1.00 49.25 98 ASP A C 1
ATOM 826 O O . ASP A 1 98 ? 6.044 7.239 19.607 1.00 49.25 98 ASP A O 1
ATOM 830 N N . HIS A 1 99 ? 6.079 5.678 18.028 1.00 53.31 99 HIS A N 1
ATOM 831 C CA . HIS A 1 99 ? 6.186 6.677 16.955 1.00 53.31 99 HIS A CA 1
ATOM 832 C C . HIS A 1 99 ? 5.042 6.563 15.950 1.00 53.31 99 HIS A C 1
ATOM 834 O O . HIS A 1 99 ? 4.926 5.575 15.230 1.00 53.31 99 HIS A O 1
ATOM 840 N N . VAL A 1 100 ? 4.230 7.622 15.865 1.00 61.06 100 VAL A N 1
ATOM 8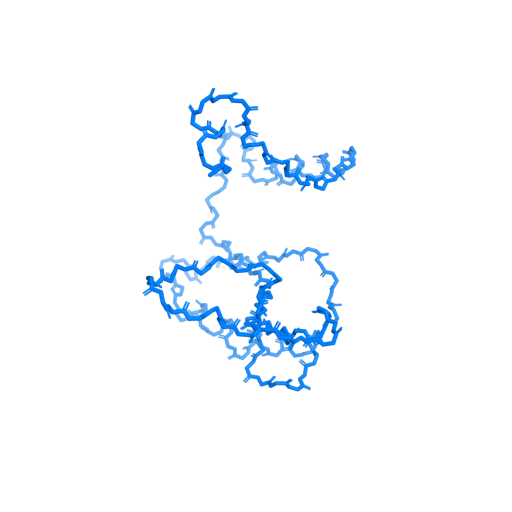41 C CA . VAL A 1 100 ? 3.351 7.875 14.715 1.00 61.06 100 VAL A CA 1
ATOM 842 C C . VAL A 1 100 ? 4.200 7.776 13.444 1.00 61.06 100 VAL A C 1
ATOM 844 O O . VAL A 1 100 ? 5.273 8.388 13.370 1.00 61.06 100 VAL A O 1
ATOM 847 N N . VAL A 1 101 ? 3.752 6.983 12.465 1.00 62.56 101 VAL A N 1
ATOM 848 C CA . VAL A 1 101 ? 4.469 6.753 11.203 1.00 62.56 101 VAL A CA 1
ATOM 849 C C . VAL A 1 101 ? 4.454 8.035 10.376 1.00 62.56 101 VAL A C 1
ATOM 851 O O . VAL A 1 101 ? 3.604 8.243 9.524 1.00 62.56 101 VAL A O 1
ATOM 854 N N . ASN A 1 102 ? 5.417 8.915 10.629 1.00 73.12 102 ASN A N 1
ATOM 855 C CA . ASN A 1 102 ? 5.599 10.110 9.823 1.00 73.12 102 ASN A CA 1
ATOM 856 C C . ASN A 1 102 ? 6.441 9.800 8.572 1.00 73.12 102 ASN A C 1
ATOM 858 O O . ASN A 1 102 ? 7.145 8.788 8.475 1.00 73.12 102 ASN A O 1
ATOM 862 N N . ARG A 1 103 ? 6.433 10.732 7.615 1.00 75.94 103 ARG A N 1
ATOM 863 C CA . ARG A 1 103 ? 7.206 10.627 6.367 1.00 75.94 103 ARG A CA 1
ATOM 864 C C . ARG A 1 103 ? 8.699 10.345 6.596 1.00 75.94 103 ARG A C 1
ATOM 866 O O . ARG A 1 103 ? 9.316 9.663 5.780 1.00 75.94 103 ARG A O 1
ATOM 873 N N . ALA A 1 104 ? 9.293 10.875 7.666 1.00 80.12 104 ALA A N 1
ATOM 874 C CA . ALA A 1 104 ? 10.715 10.699 7.958 1.00 80.12 104 ALA A CA 1
ATOM 875 C C . ALA A 1 104 ? 11.025 9.280 8.454 1.00 80.12 104 ALA A C 1
ATOM 877 O O . AL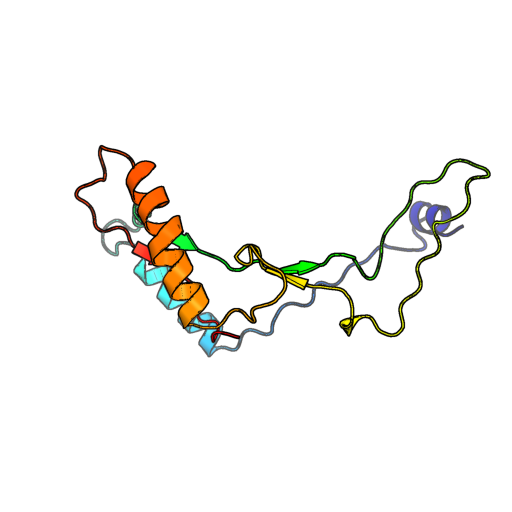A A 1 104 ? 11.985 8.672 7.980 1.00 80.12 104 ALA A O 1
ATOM 878 N N . VAL A 1 105 ? 10.187 8.733 9.339 1.00 78.25 105 VAL A N 1
ATOM 879 C CA . VAL A 1 105 ? 10.278 7.349 9.820 1.00 78.25 105 VAL A CA 1
ATOM 880 C C . VAL A 1 105 ? 10.102 6.393 8.645 1.00 78.25 105 VAL A C 1
ATOM 882 O O . VAL A 1 105 ? 10.985 5.567 8.412 1.00 78.25 105 VAL A O 1
ATOM 885 N N . TYR A 1 106 ? 9.058 6.587 7.833 1.00 79.25 106 TYR A N 1
ATOM 886 C CA . TYR A 1 106 ? 8.800 5.770 6.645 1.00 79.25 106 TYR A CA 1
ATOM 887 C C . TYR A 1 106 ? 9.981 5.792 5.662 1.00 79.25 106 TYR A C 1
ATOM 889 O O . TYR A 1 106 ? 10.511 4.748 5.279 1.00 79.25 106 TYR A O 1
ATOM 897 N N . LYS A 1 107 ? 10.487 6.990 5.329 1.00 82.62 107 LYS A N 1
ATOM 898 C CA . LYS A 1 107 ? 11.670 7.147 4.470 1.00 82.62 107 LYS A CA 1
ATOM 899 C C . LYS A 1 107 ? 12.901 6.463 5.066 1.00 82.62 107 LYS A C 1
ATOM 901 O O . LYS A 1 107 ? 13.644 5.806 4.341 1.00 82.62 107 LYS A O 1
ATOM 906 N N . SER A 1 108 ? 13.132 6.607 6.370 1.00 85.00 108 SER A N 1
ATOM 907 C CA . SER A 1 108 ? 14.282 5.987 7.031 1.00 85.00 108 SER A CA 1
ATOM 908 C C . SER A 1 108 ? 14.205 4.463 6.994 1.00 85.00 108 SER A C 1
ATOM 910 O O . SER A 1 108 ? 15.224 3.814 6.781 1.00 85.00 108 SER A O 1
ATOM 912 N N . PHE A 1 109 ? 13.005 3.900 7.132 1.00 82.19 109 PHE A N 1
ATOM 913 C CA . PHE A 1 109 ? 12.784 2.464 7.088 1.00 82.19 109 PHE A CA 1
ATOM 914 C C . PHE A 1 109 ? 13.030 1.902 5.684 1.00 82.19 109 PHE A C 1
ATOM 916 O O . PHE A 1 109 ? 13.756 0.917 5.531 1.00 82.19 109 PHE A O 1
ATOM 923 N N . LEU A 1 110 ? 12.512 2.581 4.650 1.00 83.94 110 LEU A N 1
ATOM 924 C CA . LEU A 1 110 ? 12.763 2.210 3.257 1.00 83.94 110 LEU A CA 1
ATOM 925 C C . LEU A 1 110 ? 14.261 2.170 2.939 1.00 83.94 110 LEU A C 1
ATOM 927 O O . LEU A 1 110 ? 14.745 1.208 2.350 1.00 83.94 110 LEU A O 1
ATOM 931 N N . LEU A 1 111 ? 15.000 3.200 3.356 1.00 87.25 111 LEU A N 1
ATOM 932 C CA . LEU A 1 111 ? 16.433 3.305 3.083 1.00 87.25 111 LEU A CA 1
ATOM 933 C C . LEU A 1 111 ? 17.270 2.302 3.889 1.00 87.25 111 LEU A C 1
ATOM 935 O O . LEU A 1 111 ? 18.250 1.781 3.364 1.00 87.25 111 LEU A O 1
ATOM 939 N N . LYS A 1 112 ? 16.913 2.055 5.156 1.00 87.44 112 LYS A N 1
ATOM 940 C CA . LYS A 1 112 ? 17.715 1.226 6.070 1.00 87.44 112 LYS A CA 1
ATOM 941 C C . LYS A 1 112 ? 17.462 -0.268 5.921 1.00 87.44 112 LYS A C 1
ATOM 943 O O . LYS A 1 112 ? 18.399 -1.038 6.077 1.00 87.44 112 LYS A O 1
ATOM 948 N N . PHE A 1 113 ? 16.220 -0.667 5.657 1.00 86.06 113 PHE A N 1
ATOM 949 C CA . PHE A 1 113 ? 15.824 -2.074 5.706 1.00 86.06 113 PHE A CA 1
ATOM 950 C C . PHE A 1 113 ? 15.307 -2.570 4.356 1.00 86.06 113 PHE A C 1
ATOM 952 O O . PHE A 1 113 ? 15.791 -3.578 3.853 1.00 86.06 113 PHE A O 1
ATOM 959 N N . VAL A 1 114 ? 14.373 -1.845 3.731 1.00 86.19 114 VAL A N 1
ATOM 960 C CA . VAL A 1 114 ? 13.652 -2.353 2.550 1.00 86.19 114 VAL A CA 1
ATOM 961 C C . VAL A 1 114 ? 14.528 -2.373 1.302 1.00 86.19 114 VAL A C 1
ATOM 963 O O . VAL A 1 114 ? 14.693 -3.422 0.690 1.00 86.19 114 VAL A O 1
ATOM 966 N N . ILE A 1 115 ? 15.124 -1.242 0.920 1.00 87.88 115 ILE A N 1
ATOM 967 C CA . ILE A 1 115 ? 15.943 -1.155 -0.299 1.00 87.88 115 ILE A CA 1
ATOM 968 C C . ILE A 1 115 ? 17.165 -2.087 -0.235 1.00 87.88 115 ILE A C 1
ATOM 970 O O . ILE A 1 115 ? 17.430 -2.754 -1.238 1.00 87.88 115 ILE A O 1
ATOM 974 N N . PRO A 1 116 ? 17.910 -2.182 0.886 1.00 91.00 116 PRO A N 1
ATOM 975 C CA . PRO A 1 116 ? 18.993 -3.154 1.006 1.00 91.00 116 PRO A CA 1
ATOM 976 C C . PRO A 1 116 ? 18.521 -4.601 0.826 1.00 91.00 116 PRO A C 1
ATOM 978 O O . PRO A 1 116 ? 19.107 -5.317 0.017 1.00 91.00 116 PRO A O 1
ATOM 981 N N . ALA A 1 117 ? 17.429 -4.999 1.488 1.00 89.31 117 ALA A N 1
ATOM 982 C CA . ALA A 1 117 ? 16.879 -6.349 1.362 1.00 89.31 117 ALA A CA 1
ATOM 983 C C . ALA A 1 117 ? 16.409 -6.653 -0.070 1.00 89.31 117 ALA A C 1
ATOM 985 O O . ALA A 1 117 ? 16.675 -7.734 -0.590 1.00 89.31 117 ALA A O 1
ATOM 986 N N . ILE A 1 118 ? 15.772 -5.685 -0.745 1.00 87.62 118 ILE A N 1
ATOM 987 C CA . ILE A 1 118 ? 15.388 -5.822 -2.157 1.00 87.62 118 ILE A CA 1
ATOM 988 C C . ILE A 1 118 ? 16.628 -6.076 -3.010 1.00 87.62 118 ILE A C 1
ATOM 990 O O . ILE A 1 118 ? 16.632 -7.018 -3.790 1.00 87.62 118 ILE A O 1
ATOM 994 N N . LYS A 1 119 ? 17.689 -5.274 -2.858 1.00 85.88 119 LYS A N 1
ATOM 995 C CA . LYS A 1 119 ? 18.927 -5.434 -3.640 1.00 85.88 119 LYS A CA 1
ATOM 996 C C . LYS A 1 119 ? 19.609 -6.780 -3.405 1.00 85.88 119 LYS A C 1
ATOM 998 O O . LYS A 1 119 ? 20.182 -7.332 -4.341 1.00 85.88 119 LYS A O 1
ATOM 1003 N N . GLU A 1 120 ? 19.562 -7.284 -2.176 1.00 89.38 120 GLU A N 1
ATOM 1004 C CA . GLU A 1 120 ? 20.126 -8.582 -1.810 1.00 89.38 120 GLU A CA 1
ATOM 1005 C C . GLU A 1 120 ? 19.360 -9.739 -2.464 1.00 89.38 120 GLU A C 1
ATOM 1007 O O . GLU A 1 120 ? 19.975 -10.619 -3.063 1.00 89.38 120 GLU A O 1
ATOM 1012 N N . GLN A 1 121 ? 18.026 -9.704 -2.402 1.00 88.25 121 GLN A N 1
ATOM 1013 C CA . GLN A 1 121 ? 17.155 -10.753 -2.942 1.00 88.25 121 GLN A CA 1
ATOM 1014 C C . GLN A 1 121 ? 16.871 -10.597 -4.446 1.00 88.25 121 GLN A C 1
ATOM 1016 O O . GLN A 1 121 ? 16.248 -11.472 -5.048 1.00 88.25 121 GLN A O 1
ATOM 1021 N N . TRP A 1 122 ? 17.304 -9.495 -5.071 1.00 87.81 122 TRP A N 1
ATOM 1022 C CA . TRP A 1 122 ? 16.994 -9.223 -6.472 1.00 87.81 122 TRP A CA 1
ATOM 1023 C C . TRP A 1 122 ? 17.666 -10.234 -7.415 1.00 87.81 122 TRP A C 1
ATOM 1025 O O . TRP A 1 122 ? 18.883 -10.452 -7.301 1.00 87.81 122 TRP A O 1
ATOM 1035 N N . PRO A 1 123 ? 16.933 -10.795 -8.399 1.00 85.12 123 PRO A N 1
ATOM 1036 C CA . PRO A 1 123 ? 17.485 -11.751 -9.349 1.00 85.12 123 PRO A CA 1
ATOM 1037 C C . PRO A 1 123 ? 18.730 -11.211 -10.054 1.00 85.12 123 PRO A C 1
ATOM 1039 O O . PRO A 1 123 ? 18.729 -10.112 -10.615 1.00 85.12 123 PRO A O 1
ATOM 1042 N N . VAL A 1 124 ? 19.801 -12.011 -10.062 1.00 78.12 124 VAL A N 1
ATOM 1043 C CA . VAL A 1 124 ? 21.105 -11.620 -10.627 1.00 78.12 124 VAL A CA 1
ATOM 1044 C C . VAL A 1 124 ? 20.989 -11.248 -12.109 1.00 78.12 124 VAL A C 1
ATOM 1046 O O . VAL A 1 124 ? 21.610 -10.278 -12.539 1.00 78.12 124 VAL A O 1
ATOM 1049 N N . GLY A 1 125 ? 20.142 -11.961 -12.861 1.00 77.38 125 GLY A N 1
ATOM 1050 C CA . GLY A 1 125 ? 19.885 -11.708 -14.284 1.00 77.38 125 GLY A CA 1
ATOM 1051 C C . GLY A 1 125 ? 19.193 -10.374 -14.584 1.00 77.38 125 GLY A C 1
ATOM 1052 O O . GLY A 1 125 ? 19.302 -9.878 -15.701 1.00 77.38 125 GLY A O 1
ATOM 1053 N N . SER A 1 126 ? 18.557 -9.752 -13.586 1.00 76.31 126 SER A N 1
ATOM 1054 C CA . SER A 1 126 ? 17.784 -8.511 -13.743 1.00 76.31 126 SER A CA 1
ATOM 1055 C C . SER A 1 126 ? 18.457 -7.293 -13.095 1.00 76.31 126 SER A C 1
ATOM 1057 O O . SER A 1 126 ? 17.870 -6.215 -13.062 1.00 76.31 126 SER A O 1
ATOM 1059 N N . ARG A 1 127 ? 19.701 -7.420 -12.600 1.00 70.25 127 ARG A N 1
ATOM 1060 C CA . ARG A 1 127 ? 20.443 -6.342 -11.902 1.00 70.25 127 ARG A CA 1
ATOM 1061 C C . ARG A 1 127 ? 20.769 -5.113 -12.764 1.00 70.25 127 ARG A C 1
ATOM 1063 O O . ARG A 1 127 ? 21.150 -4.085 -12.213 1.00 70.25 127 ARG A O 1
ATOM 1070 N N . GLY A 1 128 ? 20.639 -5.212 -14.088 1.00 74.50 128 GLY A N 1
ATOM 1071 C CA . GLY A 1 128 ? 20.837 -4.101 -15.028 1.00 74.50 128 GLY A CA 1
ATOM 1072 C C . GLY A 1 128 ? 19.568 -3.311 -15.363 1.00 74.50 128 GLY A C 1
ATOM 1073 O O . GLY A 1 128 ? 19.663 -2.273 -16.013 1.00 74.50 128 GLY A O 1
ATOM 1074 N N . ARG A 1 129 ? 18.386 -3.786 -14.943 1.00 82.94 129 ARG A N 1
ATOM 1075 C CA . ARG A 1 129 ? 17.109 -3.102 -15.183 1.00 82.94 129 ARG A CA 1
ATOM 1076 C C . ARG A 1 129 ? 16.772 -2.171 -14.012 1.00 82.94 129 ARG A C 1
ATOM 1078 O O . ARG A 1 129 ? 17.064 -2.510 -12.863 1.00 82.94 129 ARG A O 1
ATOM 1085 N N . PRO A 1 130 ? 16.157 -1.003 -14.268 1.00 86.06 130 PRO A N 1
ATOM 1086 C CA . PRO A 1 130 ? 15.668 -0.147 -13.196 1.00 86.06 130 PRO A CA 1
ATOM 1087 C C . PRO A 1 130 ? 14.549 -0.862 -12.430 1.00 86.06 130 PRO A C 1
ATOM 1089 O O . PRO A 1 130 ? 13.607 -1.3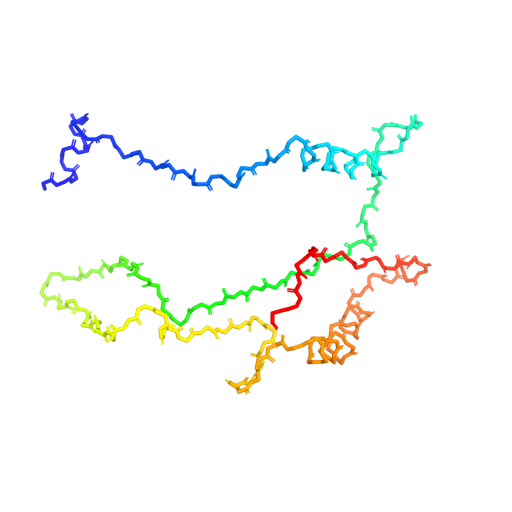62 -13.040 1.00 86.06 130 PRO A O 1
ATOM 1092 N N . ILE A 1 131 ? 14.647 -0.891 -11.099 1.00 87.25 131 ILE A N 1
ATOM 1093 C CA . ILE A 1 131 ? 13.593 -1.411 -10.220 1.00 87.25 131 ILE A CA 1
ATOM 1094 C C . ILE A 1 131 ? 12.592 -0.285 -9.969 1.00 87.25 131 ILE A C 1
ATOM 1096 O O . ILE A 1 131 ? 12.955 0.763 -9.427 1.00 87.25 131 ILE A O 1
ATOM 1100 N N . LEU A 1 132 ? 11.338 -0.503 -10.348 1.00 87.69 132 LEU A N 1
ATOM 1101 C CA . LEU A 1 132 ? 10.236 0.419 -10.113 1.00 87.69 132 LEU A CA 1
ATOM 1102 C C . LEU A 1 132 ? 9.557 0.050 -8.795 1.00 87.69 132 LEU A C 1
ATOM 1104 O O . LEU A 1 132 ? 9.193 -1.102 -8.580 1.00 87.69 132 LEU A O 1
ATOM 1108 N N . ILE A 1 133 ? 9.387 1.022 -7.901 1.00 86.94 133 ILE A N 1
ATOM 1109 C CA . ILE A 1 133 ? 8.643 0.828 -6.652 1.00 86.94 133 ILE A CA 1
ATOM 1110 C C . ILE A 1 133 ? 7.287 1.503 -6.807 1.00 86.94 133 ILE A C 1
ATOM 1112 O O . ILE A 1 133 ? 7.213 2.724 -6.949 1.00 86.94 133 ILE A O 1
ATOM 1116 N N . GLN A 1 134 ? 6.225 0.706 -6.758 1.00 86.94 134 GLN A N 1
ATOM 1117 C CA . GLN A 1 134 ? 4.852 1.180 -6.783 1.00 86.94 134 GLN A CA 1
ATOM 1118 C C . GLN A 1 134 ? 4.305 1.272 -5.358 1.00 86.94 134 GLN A C 1
ATOM 1120 O O . GLN A 1 134 ? 4.394 0.325 -4.575 1.00 86.94 134 GLN A O 1
ATOM 1125 N N . GLN A 1 135 ? 3.736 2.432 -5.041 1.00 85.06 135 GLN A N 1
ATOM 1126 C CA . GLN A 1 135 ? 3.061 2.737 -3.781 1.00 85.06 135 GLN A CA 1
ATOM 1127 C C . GLN A 1 135 ? 1.636 3.199 -4.070 1.00 85.06 135 GLN A C 1
ATOM 1129 O O . GLN A 1 135 ? 1.312 3.582 -5.201 1.00 85.06 135 GLN A O 1
ATOM 1134 N N . ASP A 1 136 ? 0.784 3.177 -3.050 1.00 80.56 136 ASP A N 1
ATOM 1135 C CA . ASP A 1 136 ? -0.508 3.835 -3.134 1.00 80.56 136 ASP A CA 1
ATOM 1136 C C . ASP A 1 136 ? -0.352 5.367 -3.057 1.00 80.56 136 ASP A C 1
ATOM 1138 O O . ASP A 1 136 ? 0.662 5.913 -2.628 1.00 80.56 136 ASP A O 1
ATOM 1142 N N . ASN A 1 137 ? -1.364 6.096 -3.527 1.00 75.88 137 ASN A N 1
ATOM 1143 C CA . ASN A 1 137 ? -1.378 7.562 -3.462 1.00 75.88 137 ASN A CA 1
ATOM 1144 C C . ASN A 1 137 ? -1.943 8.061 -2.116 1.00 75.88 137 ASN A C 1
ATOM 1146 O O . ASN A 1 137 ? -2.604 9.105 -2.057 1.00 75.88 137 ASN A O 1
ATOM 1150 N N . ALA A 1 138 ? -1.777 7.284 -1.041 1.00 68.38 138 ALA A N 1
ATOM 1151 C CA . ALA A 1 138 ? -2.232 7.685 0.279 1.00 68.38 138 ALA A CA 1
ATOM 1152 C C . ALA A 1 138 ? -1.330 8.799 0.818 1.00 68.38 138 ALA A C 1
ATOM 1154 O O . ALA A 1 138 ? -0.104 8.777 0.700 1.00 68.38 138 ALA A O 1
ATOM 1155 N N . LYS A 1 139 ? -1.947 9.816 1.424 1.00 64.88 139 LYS A N 1
ATOM 1156 C CA . LYS A 1 139 ? -1.176 10.821 2.156 1.00 64.88 139 LYS A CA 1
ATOM 1157 C C . LYS A 1 139 ? -0.558 10.146 3.386 1.00 64.88 139 LYS A C 1
ATOM 1159 O O . LYS A 1 139 ? -1.286 9.416 4.057 1.00 64.88 139 LYS A O 1
ATOM 1164 N N . PRO A 1 140 ? 0.718 10.428 3.714 1.00 57.59 140 PRO A N 1
ATOM 1165 C CA . PRO A 1 140 ? 1.303 9.990 4.976 1.00 57.59 140 PRO A CA 1
ATOM 1166 C C . PRO A 1 140 ? 0.406 10.430 6.139 1.00 57.59 140 PRO A C 1
ATOM 1168 O O . PRO A 1 140 ? -0.029 11.587 6.157 1.00 57.59 140 PRO A O 1
ATOM 1171 N N . HIS A 1 141 ? 0.099 9.496 7.038 1.00 51.41 141 HIS A N 1
ATOM 1172 C CA . HIS A 1 141 ? -0.767 9.717 8.196 1.00 51.41 141 HIS A CA 1
ATOM 1173 C C . HIS A 1 141 ? -0.083 10.522 9.306 1.00 51.41 141 HIS A C 1
ATOM 1175 O O . HIS A 1 141 ? 1.156 10.425 9.461 1.00 51.41 141 HIS A O 1
#

Organism: NCBI:txid4795

Foldseek 3Di:
DVVVCVVVVVDDDDDDDDDPDQDPVNVVVVVVVQVVQADPPVRDGHPCLQEAEDEKDKDWPDDPDDDDDDDVPDDDPDDDDPDPVPTDIDIPLDPDRDDQQAPVSVVCSCVPPVVVVCQVPPDPVCNPPHRHYDYDPDDRD